Protein AF-A0A259R736-F1 (afdb_monomer)

Mean predicted aligned error: 14.04 Å

Structure (mmCIF, N/CA/C/O backbone):
data_AF-A0A259R736-F1
#
_entry.id   AF-A0A259R736-F1
#
loop_
_atom_site.group_PDB
_atom_site.id
_atom_site.type_symbol
_atom_site.label_atom_id
_atom_site.label_alt_id
_atom_site.label_comp_id
_atom_site.label_asym_id
_atom_site.label_entity_id
_atom_site.label_seq_id
_atom_site.pdbx_PDB_ins_code
_atom_site.Cartn_x
_atom_site.Cartn_y
_atom_site.Cartn_z
_atom_site.occupancy
_atom_site.B_iso_or_equiv
_atom_site.auth_seq_id
_atom_site.auth_comp_id
_atom_site.auth_asym_id
_atom_site.auth_atom_id
_atom_site.pdbx_PDB_model_num
ATOM 1 N N . MET A 1 1 ? -28.610 -27.548 6.314 1.00 41.72 1 MET A N 1
ATOM 2 C CA . MET A 1 1 ? -27.155 -27.787 6.319 1.00 41.72 1 MET A CA 1
ATOM 3 C C . MET A 1 1 ? -26.475 -26.451 6.052 1.00 41.72 1 MET A C 1
ATOM 5 O O . MET A 1 1 ? -26.660 -25.904 4.973 1.00 41.72 1 MET A O 1
ATOM 9 N N . ARG A 1 2 ? -25.853 -25.844 7.067 1.00 51.50 2 ARG A N 1
ATOM 10 C CA . ARG A 1 2 ? -25.022 -24.638 6.926 1.00 51.50 2 ARG A CA 1
ATOM 11 C C . ARG A 1 2 ? -23.777 -24.853 7.775 1.00 51.50 2 ARG A C 1
ATOM 13 O O . ARG A 1 2 ? -23.801 -24.640 8.983 1.00 51.50 2 ARG A O 1
ATOM 20 N N . ASP A 1 3 ? -22.723 -25.304 7.121 1.00 50.56 3 ASP A N 1
ATOM 21 C CA . ASP A 1 3 ? -21.362 -25.346 7.638 1.00 50.56 3 ASP A CA 1
ATOM 22 C C . ASP A 1 3 ? -20.776 -23.925 7.590 1.00 50.56 3 ASP A C 1
ATOM 24 O O . ASP A 1 3 ? -19.946 -23.609 6.749 1.00 50.56 3 ASP A O 1
ATOM 28 N N . ASP A 1 4 ? -21.271 -23.028 8.449 1.00 50.81 4 ASP A N 1
ATOM 29 C CA . ASP A 1 4 ? -20.725 -21.663 8.602 1.00 50.81 4 ASP A CA 1
ATOM 30 C C . ASP A 1 4 ? -20.504 -21.288 10.081 1.00 50.81 4 ASP A C 1
ATOM 32 O O . ASP A 1 4 ? -20.199 -20.151 10.433 1.00 50.81 4 ASP A O 1
ATOM 36 N N . ALA A 1 5 ? -20.621 -22.259 10.996 1.00 57.28 5 ALA A N 1
ATOM 37 C CA . ALA A 1 5 ? -20.332 -22.062 12.416 1.00 57.28 5 ALA A CA 1
ATOM 38 C C . ALA A 1 5 ? -18.812 -22.081 12.679 1.00 57.28 5 ALA A C 1
ATOM 40 O O . ALA A 1 5 ? -18.302 -22.858 13.481 1.00 57.28 5 ALA A O 1
ATOM 41 N N . GLY A 1 6 ? -18.068 -21.244 11.956 1.00 66.56 6 GLY A N 1
ATOM 42 C CA . GLY A 1 6 ? -16.673 -20.947 12.257 1.00 66.56 6 GLY A CA 1
ATOM 43 C C . GLY A 1 6 ? -16.556 -19.941 13.403 1.00 66.56 6 GLY A C 1
ATOM 44 O O . GLY A 1 6 ? -17.539 -19.380 13.880 1.00 66.56 6 GLY A O 1
ATOM 45 N N . ALA A 1 7 ? -15.330 -19.634 13.819 1.00 79.94 7 ALA A N 1
ATOM 46 C CA . ALA A 1 7 ? -15.080 -18.587 14.811 1.00 79.94 7 ALA A CA 1
ATOM 47 C C . ALA A 1 7 ? -15.373 -17.161 14.287 1.00 79.94 7 ALA A C 1
ATOM 49 O O . ALA A 1 7 ? -15.333 -16.203 15.055 1.00 79.94 7 ALA A O 1
ATOM 50 N N . ALA A 1 8 ? -15.665 -16.983 12.995 1.00 79.06 8 ALA A N 1
ATOM 51 C CA . ALA A 1 8 ? -15.818 -15.666 12.379 1.00 79.06 8 ALA A CA 1
ATOM 52 C C . ALA A 1 8 ? -16.984 -14.828 12.952 1.00 79.06 8 ALA A C 1
ATOM 54 O O . ALA A 1 8 ? -16.750 -13.659 13.271 1.00 79.06 8 ALA A O 1
ATOM 55 N N . PRO A 1 9 ? -18.202 -15.367 13.175 1.00 85.88 9 PRO A N 1
ATOM 56 C CA . PRO A 1 9 ? -19.300 -14.590 13.749 1.00 85.88 9 PRO A CA 1
ATOM 57 C C . PRO A 1 9 ? -19.031 -14.184 15.204 1.00 85.88 9 PRO A C 1
ATOM 59 O O . PRO A 1 9 ? -19.308 -13.047 15.589 1.00 85.88 9 PRO A O 1
ATOM 62 N N . VAL A 1 10 ? -18.436 -15.078 16.007 1.00 88.38 10 VAL A N 1
ATOM 63 C CA . VAL A 1 10 ? -18.068 -14.771 17.401 1.00 88.38 10 VAL A CA 1
ATOM 64 C C . VAL A 1 10 ? -16.920 -13.763 17.462 1.00 88.38 10 VAL A C 1
ATOM 66 O O . VAL A 1 10 ? -16.987 -12.800 18.223 1.00 88.38 10 VAL A O 1
ATOM 69 N N . TRP A 1 11 ? -15.915 -13.897 16.598 1.00 84.38 11 TRP A N 1
ATOM 70 C CA . TRP A 1 11 ? -14.825 -12.933 16.485 1.00 84.38 11 TRP A CA 1
ATOM 71 C C . TRP A 1 11 ? -15.335 -11.549 16.067 1.00 84.38 11 TRP A C 1
ATOM 73 O O . TRP A 1 11 ? -14.946 -10.543 16.660 1.00 84.38 11 TRP A O 1
ATOM 83 N N . ALA A 1 12 ? -16.262 -11.480 15.105 1.00 86.69 12 ALA A N 1
ATOM 84 C CA . ALA A 1 12 ? -16.856 -10.221 14.663 1.00 86.69 12 ALA A CA 1
ATOM 85 C C . ALA A 1 12 ? -17.648 -9.537 15.789 1.00 86.69 12 ALA A C 1
ATOM 87 O O . ALA A 1 12 ? -17.559 -8.318 15.956 1.00 86.69 12 ALA A O 1
ATOM 88 N N . ALA A 1 13 ? -18.390 -10.309 16.590 1.00 91.06 13 ALA A N 1
ATOM 89 C CA . ALA A 1 13 ? -19.105 -9.793 17.756 1.00 91.06 13 ALA A CA 1
ATOM 90 C C . ALA A 1 13 ? -18.142 -9.229 18.815 1.00 91.06 13 ALA A C 1
ATOM 92 O O . ALA A 1 13 ? -18.345 -8.109 19.292 1.00 91.06 13 ALA A O 1
ATOM 93 N N . VAL A 1 14 ? -17.062 -9.955 19.120 1.00 90.44 14 VAL A N 1
ATOM 94 C CA . VAL A 1 14 ? -16.013 -9.505 20.049 1.00 90.44 14 VAL A CA 1
ATOM 95 C C . VAL A 1 14 ? -15.360 -8.217 19.548 1.00 90.44 14 VAL A C 1
ATOM 97 O O . VAL A 1 14 ? -15.284 -7.236 20.287 1.00 90.44 14 VAL A O 1
ATOM 100 N N . MET A 1 15 ? -14.951 -8.169 18.279 1.00 89.12 15 MET A N 1
ATOM 101 C CA . MET A 1 15 ? -14.301 -6.988 17.706 1.00 89.12 15 MET A CA 1
ATOM 102 C C . MET A 1 15 ? -15.213 -5.763 17.686 1.00 89.12 15 MET A C 1
ATOM 104 O O . MET A 1 15 ? -14.743 -4.664 17.986 1.00 89.12 15 MET A O 1
ATOM 108 N N . ARG A 1 16 ? -16.510 -5.933 17.396 1.00 87.62 16 ARG A N 1
ATOM 109 C CA . ARG A 1 16 ? -17.501 -4.848 17.485 1.00 87.62 16 ARG A CA 1
ATOM 110 C C . ARG A 1 16 ? -17.644 -4.324 18.913 1.00 87.62 16 ARG A C 1
ATOM 112 O O . ARG A 1 16 ? -17.663 -3.112 19.103 1.00 87.62 16 ARG A O 1
ATOM 119 N N . ALA A 1 17 ? -17.717 -5.209 19.908 1.00 90.31 17 ALA A N 1
ATOM 120 C CA . ALA A 1 17 ? -17.842 -4.819 21.314 1.00 90.31 17 ALA A CA 1
ATOM 121 C C . ALA A 1 17 ? -16.600 -4.070 21.831 1.00 90.31 17 ALA A C 1
ATOM 123 O O . ALA A 1 17 ? -16.736 -3.094 22.569 1.00 90.31 17 ALA A O 1
ATOM 124 N N . LEU A 1 18 ? -15.401 -4.491 21.412 1.00 88.69 18 LEU A N 1
ATOM 125 C CA . LEU A 1 18 ? -14.143 -3.818 21.749 1.00 88.69 18 LEU A CA 1
ATOM 126 C C . LEU A 1 18 ? -14.053 -2.427 21.102 1.00 88.69 18 LEU A C 1
ATOM 128 O O . LEU A 1 18 ? -13.808 -1.437 21.792 1.00 88.69 18 LEU A O 1
ATOM 132 N N . HIS A 1 19 ? -14.326 -2.324 19.798 1.00 84.00 19 HIS A N 1
ATOM 133 C CA . HIS A 1 19 ? -14.251 -1.049 19.075 1.00 84.00 19 HIS A CA 1
ATOM 134 C C . HIS A 1 19 ? -15.357 -0.055 19.458 1.00 84.00 19 HIS A C 1
ATOM 136 O O . HIS A 1 19 ? -15.173 1.146 19.284 1.00 84.00 19 HIS A O 1
ATOM 142 N N . ALA A 1 20 ? -16.479 -0.515 20.026 1.00 87.06 20 ALA A N 1
ATOM 143 C CA . ALA A 1 20 ? -17.525 0.372 20.541 1.00 87.06 20 ALA A CA 1
ATOM 144 C C . ALA A 1 20 ? -17.043 1.247 21.713 1.00 87.06 20 ALA A C 1
ATOM 146 O O . ALA A 1 20 ? -17.544 2.352 21.901 1.00 87.06 20 ALA A O 1
ATOM 147 N N . LYS A 1 21 ? -16.081 0.755 22.505 1.00 80.69 21 LYS A N 1
ATOM 148 C CA . LYS A 1 21 ? -15.549 1.453 23.690 1.00 80.69 21 LYS A CA 1
ATOM 149 C C . LYS A 1 21 ? -14.171 2.064 23.460 1.00 80.69 21 LYS A C 1
ATOM 151 O O . LYS A 1 21 ? -13.725 2.889 24.253 1.00 80.69 21 LYS A O 1
ATOM 156 N N . THR A 1 22 ? -13.471 1.652 22.408 1.00 74.81 22 THR A N 1
ATOM 157 C CA . THR A 1 22 ? -12.115 2.114 22.119 1.00 74.81 22 THR A CA 1
ATOM 158 C C . THR A 1 22 ? -11.995 2.439 20.634 1.00 74.81 22 THR A C 1
ATOM 160 O O . THR A 1 22 ? -11.967 1.518 19.816 1.00 74.81 22 THR A O 1
ATOM 163 N N . PRO A 1 23 ? -11.914 3.729 20.254 1.00 71.94 23 PRO A N 1
ATOM 164 C CA . PRO A 1 23 ? -11.660 4.086 18.868 1.00 71.94 23 PRO A CA 1
ATOM 165 C C . PRO A 1 23 ? -10.313 3.504 18.433 1.00 71.94 23 PRO A C 1
ATOM 167 O O . PRO A 1 23 ? -9.312 3.620 19.148 1.00 71.94 23 PRO A O 1
ATOM 170 N N . SER A 1 24 ? -10.298 2.872 17.258 1.00 70.06 24 SER A N 1
ATOM 171 C CA . SER A 1 24 ? -9.069 2.360 16.657 1.00 70.06 24 SER A CA 1
ATOM 172 C C . SER A 1 24 ? -8.112 3.529 16.442 1.00 70.06 24 SER A C 1
ATOM 174 O O . SER A 1 24 ?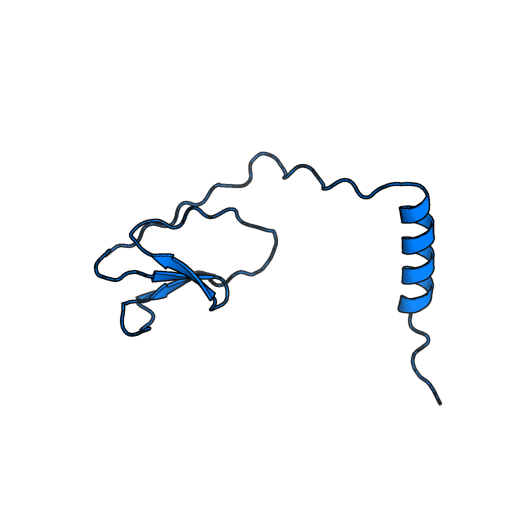 -8.423 4.472 15.715 1.00 70.06 24 SER A O 1
ATOM 176 N N . ARG A 1 25 ? -6.956 3.501 17.106 1.00 70.00 25 ARG A N 1
ATOM 177 C CA . ARG A 1 25 ? -5.857 4.410 16.785 1.00 70.00 25 ARG A CA 1
ATOM 178 C C . ARG A 1 25 ? -4.950 3.676 15.820 1.00 70.00 25 ARG A C 1
ATOM 180 O O . ARG A 1 25 ? -4.545 2.548 16.106 1.00 70.00 25 ARG A O 1
ATOM 187 N N . GLN A 1 26 ? -4.619 4.310 14.698 1.00 60.31 26 GLN A N 1
ATOM 188 C CA . GLN A 1 26 ? -3.535 3.799 13.873 1.00 60.31 26 GLN A CA 1
ATOM 189 C C . GLN A 1 26 ? -2.287 3.655 14.740 1.00 60.31 26 GLN A C 1
ATOM 191 O O . GLN A 1 26 ? -1.929 4.568 15.487 1.00 60.31 26 GLN A O 1
ATOM 196 N N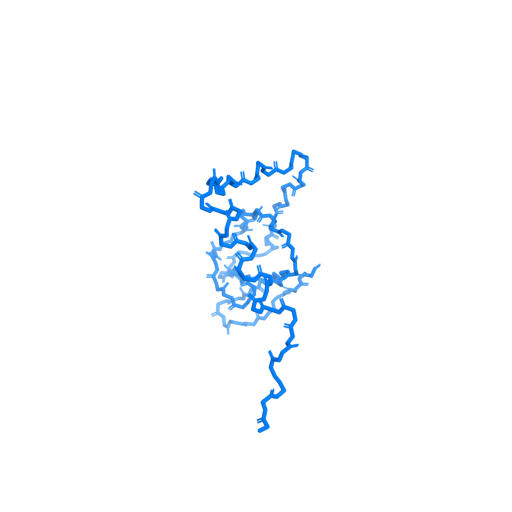 . GLN A 1 27 ? -1.642 2.495 14.647 1.00 60.22 27 GLN A N 1
ATOM 197 C CA . GLN A 1 27 ? -0.332 2.308 15.244 1.00 60.22 27 GLN A CA 1
ATOM 198 C C . GLN A 1 27 ? 0.620 3.308 14.590 1.00 60.22 27 GLN A C 1
ATOM 200 O O . GLN A 1 27 ? 0.668 3.408 13.361 1.00 60.22 27 GLN A O 1
ATOM 205 N N . THR A 1 28 ? 1.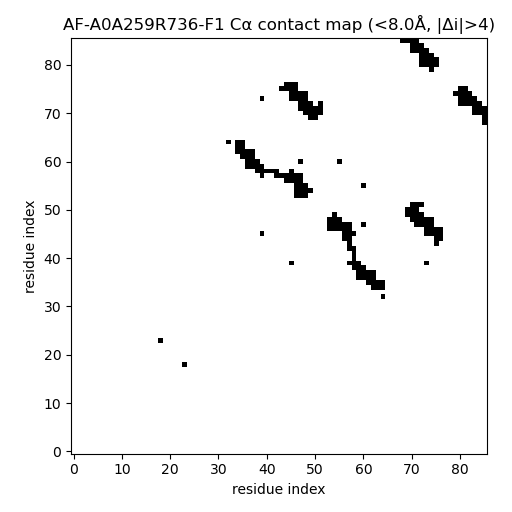364 4.060 15.402 1.00 65.38 28 THR A N 1
ATOM 206 C CA . THR A 1 28 ? 2.458 4.882 14.889 1.00 65.38 28 THR A CA 1
ATOM 207 C C . THR A 1 28 ? 3.411 3.955 14.139 1.00 65.38 28 THR A C 1
ATOM 209 O O . THR A 1 28 ? 3.798 2.930 14.710 1.00 65.38 28 THR A O 1
ATOM 212 N N . PRO A 1 29 ? 3.776 4.265 12.881 1.00 65.50 29 PRO A N 1
ATOM 213 C CA . PRO A 1 29 ? 4.712 3.445 12.132 1.00 65.50 29 PRO A CA 1
ATOM 214 C C . PRO A 1 29 ? 5.959 3.180 12.981 1.00 65.50 29 PRO A C 1
ATOM 216 O O . PRO A 1 29 ? 6.478 4.130 13.579 1.00 65.50 29 PRO A O 1
ATOM 219 N N . PRO A 1 30 ? 6.437 1.927 13.070 1.00 69.56 30 PRO A N 1
ATOM 220 C CA . PRO A 1 30 ? 7.637 1.631 13.833 1.00 69.56 30 PRO A CA 1
ATOM 221 C C . PRO A 1 30 ? 8.793 2.494 13.321 1.00 69.56 30 PRO A C 1
ATOM 223 O O . PRO A 1 30 ? 9.022 2.619 12.112 1.00 69.56 30 PRO A O 1
ATOM 226 N N . SER A 1 31 ? 9.503 3.135 14.248 1.00 68.12 31 SER A N 1
ATOM 227 C CA . SER A 1 31 ? 10.699 3.902 13.924 1.00 68.12 31 SER A CA 1
ATOM 228 C C . SER A 1 31 ? 11.793 2.952 13.428 1.00 68.12 31 SER A C 1
ATOM 230 O O . SER A 1 31 ? 11.933 1.831 13.909 1.00 68.12 31 SER A O 1
ATOM 232 N N . GLY A 1 32 ? 12.558 3.384 12.423 1.00 65.38 32 GLY A N 1
ATOM 233 C CA . GLY A 1 32 ? 13.646 2.580 11.857 1.00 65.38 32 GLY A CA 1
ATOM 234 C C . GLY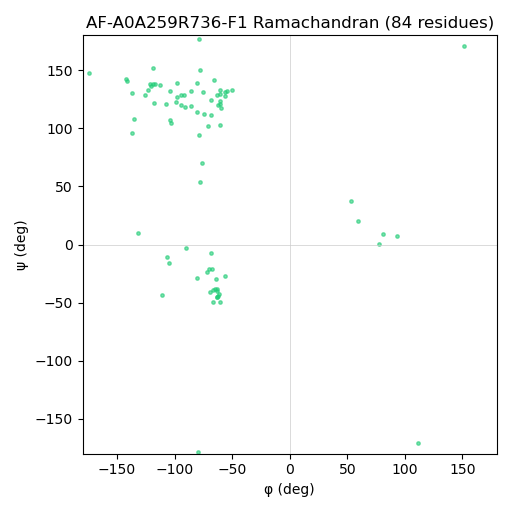 A 1 32 ? 13.272 1.715 10.652 1.00 65.38 32 GLY A C 1
ATOM 235 O O . GLY A 1 32 ? 14.121 0.961 10.179 1.00 65.38 32 GLY A O 1
ATOM 236 N N . LEU A 1 33 ? 12.057 1.839 10.097 1.00 69.12 33 LEU A N 1
ATOM 237 C CA . LEU A 1 33 ? 11.775 1.252 8.786 1.00 69.12 33 LEU A CA 1
ATOM 238 C C . LEU A 1 33 ? 12.714 1.869 7.733 1.00 69.12 33 LEU A C 1
ATOM 240 O O . LEU A 1 33 ? 12.725 3.096 7.571 1.00 69.12 33 LEU A O 1
ATOM 244 N N . PRO A 1 34 ? 13.496 1.056 7.000 1.00 66.75 34 PRO A N 1
ATOM 245 C CA . PRO A 1 34 ? 14.370 1.570 5.961 1.00 66.75 34 PRO A CA 1
ATOM 246 C C . PRO A 1 34 ? 13.527 2.241 4.876 1.00 66.75 34 PRO A C 1
ATOM 248 O O . PRO A 1 34 ? 12.676 1.619 4.239 1.00 66.75 34 PRO A O 1
ATOM 251 N N . ARG A 1 35 ? 13.771 3.535 4.647 1.00 65.75 35 ARG A N 1
ATOM 252 C CA . ARG A 1 35 ? 13.184 4.255 3.516 1.00 65.75 35 ARG A CA 1
ATOM 253 C C . ARG A 1 35 ? 13.976 3.896 2.264 1.00 65.75 35 ARG A C 1
ATOM 255 O O . ARG A 1 35 ? 15.012 4.492 1.980 1.00 65.75 35 ARG A O 1
ATOM 262 N N . VAL A 1 36 ? 13.504 2.896 1.529 1.00 68.25 36 VAL A N 1
ATOM 263 C CA . VAL A 1 36 ? 14.144 2.464 0.284 1.00 68.25 36 VAL A CA 1
ATOM 264 C C . VAL A 1 36 ? 13.727 3.402 -0.847 1.00 68.25 36 VAL A C 1
ATOM 266 O O . VAL A 1 36 ? 12.562 3.461 -1.232 1.00 68.25 36 VAL A O 1
ATOM 269 N N . GLY A 1 37 ? 14.690 4.150 -1.386 1.00 68.94 37 GLY A N 1
ATOM 270 C CA . GLY A 1 37 ? 14.513 4.902 -2.626 1.00 68.94 37 GLY A CA 1
ATOM 271 C C . GLY A 1 37 ? 14.932 4.048 -3.815 1.00 68.94 37 GLY A C 1
ATOM 272 O O . GLY A 1 37 ? 16.096 3.667 -3.907 1.00 68.94 37 GLY A O 1
ATOM 273 N N . LEU A 1 38 ? 14.007 3.764 -4.730 1.00 75.19 38 LEU A N 1
ATOM 274 C CA . LEU A 1 38 ? 14.323 3.055 -5.968 1.00 75.19 38 LEU A CA 1
ATOM 275 C C . LEU A 1 38 ? 14.647 4.068 -7.067 1.00 75.19 38 LEU A C 1
ATOM 277 O O . LEU A 1 38 ? 13.875 5.004 -7.299 1.00 75.19 38 LEU A O 1
ATOM 281 N N . THR A 1 39 ? 15.788 3.880 -7.727 1.00 74.94 39 THR A N 1
ATOM 282 C CA . THR A 1 39 ? 16.217 4.670 -8.883 1.00 74.94 39 THR A CA 1
ATOM 283 C C . THR A 1 39 ? 16.223 3.813 -10.143 1.00 74.94 39 THR A C 1
ATOM 285 O O . THR A 1 39 ? 16.638 2.653 -10.138 1.00 74.94 39 THR A O 1
ATOM 288 N N . ALA A 1 40 ? 15.724 4.383 -11.235 1.00 72.12 40 ALA A N 1
ATOM 289 C CA . ALA A 1 40 ? 15.755 3.768 -12.549 1.00 72.12 40 ALA A CA 1
ATOM 290 C C . ALA A 1 40 ? 17.136 3.975 -13.182 1.00 72.12 40 ALA A C 1
ATOM 292 O O . ALA A 1 40 ? 17.695 5.067 -13.103 1.00 72.12 40 ALA A O 1
ATOM 293 N N . ALA A 1 41 ? 17.669 2.942 -13.838 1.00 67.19 41 ALA A N 1
ATOM 294 C CA . ALA A 1 41 ? 18.929 3.042 -14.579 1.00 67.19 41 ALA A CA 1
ATOM 295 C C . ALA A 1 41 ? 18.790 3.858 -15.881 1.00 67.19 41 ALA A C 1
ATOM 297 O O . ALA A 1 41 ? 19.771 4.405 -16.369 1.00 67.19 41 ALA A O 1
ATOM 298 N N . SER A 1 42 ? 17.574 3.955 -16.430 1.00 65.06 42 SER A N 1
ATOM 299 C CA . SER A 1 42 ? 17.232 4.795 -17.580 1.00 65.06 42 SER A CA 1
ATOM 300 C C . SER A 1 42 ? 15.855 5.419 -17.368 1.00 65.06 42 SER A C 1
ATOM 302 O O . SER A 1 42 ? 14.958 4.77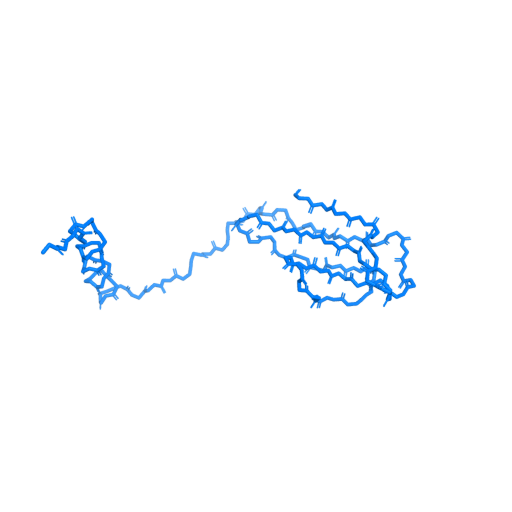9 -16.816 1.00 65.06 42 SER A O 1
ATOM 304 N N . THR A 1 43 ? 15.703 6.682 -17.763 1.00 64.06 43 THR A N 1
ATOM 305 C CA . THR A 1 43 ? 14.518 7.511 -17.497 1.00 64.06 43 THR A CA 1
ATOM 306 C C . THR A 1 43 ? 13.645 7.739 -18.722 1.00 64.06 43 THR A C 1
ATOM 308 O O . THR A 1 43 ? 12.532 8.239 -18.556 1.00 64.06 43 THR A O 1
ATOM 311 N N . ALA A 1 44 ? 14.119 7.376 -19.920 1.00 67.12 44 ALA A N 1
ATOM 312 C CA . ALA A 1 44 ? 13.360 7.501 -21.158 1.00 67.12 44 ALA A CA 1
ATOM 313 C C . ALA A 1 44 ? 12.085 6.648 -21.047 1.00 67.12 44 ALA A C 1
ATOM 315 O O . ALA A 1 44 ? 12.135 5.421 -21.058 1.00 67.12 44 ALA A O 1
ATOM 316 N N . ASP A 1 45 ? 10.961 7.325 -20.814 1.00 70.75 45 ASP A N 1
ATOM 317 C CA . ASP A 1 45 ? 9.619 6.765 -20.625 1.00 70.75 45 ASP A CA 1
ATOM 318 C C . ASP A 1 45 ? 9.419 5.776 -19.465 1.00 70.75 45 ASP A C 1
ATOM 320 O O . ASP A 1 45 ? 8.436 5.033 -19.433 1.00 70.75 45 ASP A O 1
ATOM 324 N N . ALA A 1 46 ? 10.305 5.798 -18.472 1.00 76.31 46 ALA A N 1
ATOM 325 C CA . ALA A 1 46 ? 10.229 4.904 -17.325 1.00 76.31 46 ALA A CA 1
ATOM 326 C C . ALA A 1 46 ? 8.951 5.131 -16.489 1.00 76.31 46 ALA A C 1
ATOM 328 O O . ALA A 1 46 ? 8.655 6.251 -16.051 1.00 76.31 46 ALA A O 1
ATOM 329 N N . ARG A 1 47 ? 8.206 4.053 -16.218 1.00 84.00 47 ARG A N 1
ATOM 330 C CA . ARG A 1 47 ? 7.026 4.054 -15.340 1.00 84.00 47 ARG A CA 1
ATOM 331 C C . ARG A 1 47 ? 7.169 2.995 -14.257 1.00 84.00 47 ARG A C 1
ATOM 333 O O . ARG A 1 47 ? 7.416 1.827 -14.541 1.00 84.00 47 ARG A O 1
ATOM 340 N N . TRP A 1 48 ? 6.972 3.405 -13.014 1.00 84.44 48 TRP A N 1
ATOM 341 C CA . TRP A 1 48 ? 6.939 2.508 -11.868 1.00 84.44 48 TRP A CA 1
ATOM 342 C C . TRP A 1 48 ? 5.540 1.941 -11.685 1.00 84.44 48 TRP A C 1
ATOM 344 O O . TRP A 1 48 ? 4.559 2.691 -11.659 1.00 84.44 48 TRP A O 1
ATOM 354 N N . GLN A 1 49 ? 5.463 0.628 -11.509 1.00 85.44 49 GLN A N 1
ATOM 355 C CA . GLN A 1 49 ? 4.255 -0.075 -11.110 1.00 85.44 49 GLN A CA 1
ATOM 356 C C . GLN A 1 49 ? 4.453 -0.744 -9.752 1.00 85.44 49 GLN A C 1
ATOM 358 O O . GLN A 1 49 ? 5.499 -1.342 -9.499 1.00 85.44 49 GLN A O 1
ATOM 363 N N . VAL A 1 50 ? 3.429 -0.659 -8.907 1.00 83.56 50 VAL A N 1
ATOM 364 C CA . VAL A 1 50 ? 3.326 -1.386 -7.637 1.00 83.56 50 VAL A CA 1
ATOM 365 C C . VAL A 1 50 ? 2.104 -2.285 -7.740 1.00 83.56 50 VAL A C 1
ATOM 367 O O . VAL A 1 50 ? 1.011 -1.801 -8.027 1.00 83.56 50 VAL A O 1
ATOM 370 N N . ASP A 1 51 ? 2.298 -3.592 -7.580 1.00 84.12 51 ASP A N 1
ATOM 371 C CA . ASP A 1 51 ? 1.236 -4.600 -7.700 1.00 84.12 51 ASP A CA 1
ATOM 372 C C . ASP A 1 51 ? 0.472 -4.494 -9.041 1.00 84.12 51 ASP A C 1
ATOM 374 O O . ASP A 1 51 ? -0.748 -4.627 -9.112 1.00 84.12 51 ASP A O 1
ATOM 378 N N . GLY A 1 52 ? 1.207 -4.182 -10.118 1.00 80.94 52 GLY A N 1
ATOM 379 C CA . GLY A 1 52 ? 0.673 -3.992 -11.474 1.00 80.94 52 GLY A CA 1
ATOM 380 C C . GLY A 1 52 ? -0.029 -2.649 -11.719 1.00 80.94 52 GLY A C 1
ATOM 381 O O . GLY A 1 52 ? -0.500 -2.393 -12.826 1.00 80.94 52 GLY A O 1
ATOM 382 N N . ARG A 1 53 ? -0.104 -1.765 -10.715 1.00 82.94 53 ARG A N 1
ATOM 383 C CA . ARG A 1 53 ? -0.717 -0.435 -10.845 1.00 82.94 53 ARG A CA 1
ATOM 384 C C . ARG A 1 53 ? 0.351 0.633 -11.082 1.00 82.94 53 ARG A C 1
ATOM 386 O O . ARG A 1 53 ? 1.282 0.718 -10.283 1.00 82.94 53 ARG A O 1
ATOM 393 N N . PRO A 1 54 ? 0.245 1.472 -12.129 1.00 82.06 54 PRO A N 1
ATOM 394 C CA . PRO A 1 54 ? 1.196 2.555 -12.366 1.00 82.06 54 PRO A CA 1
ATOM 395 C C . PRO A 1 54 ? 1.062 3.632 -11.285 1.00 82.06 54 PRO A C 1
ATOM 397 O O . PRO A 1 54 ? -0.022 4.171 -11.082 1.00 82.06 54 PRO A O 1
ATOM 400 N N . VAL A 1 55 ? 2.164 3.951 -10.604 1.00 83.25 55 VAL A N 1
ATOM 401 C CA . VAL A 1 55 ? 2.166 4.903 -9.476 1.00 83.25 55 VAL A CA 1
ATOM 402 C C . VAL A 1 55 ? 2.896 6.196 -9.829 1.00 83.25 55 VAL A C 1
ATOM 404 O O . VAL A 1 55 ? 2.408 7.279 -9.526 1.00 83.25 55 VAL A O 1
ATOM 407 N N . VAL A 1 56 ? 4.060 6.104 -10.484 1.00 82.88 56 VAL A N 1
ATOM 408 C CA . VAL A 1 56 ? 4.923 7.262 -10.784 1.00 82.88 56 VAL A CA 1
ATOM 409 C C . VAL A 1 56 ? 5.564 7.112 -12.162 1.00 82.88 56 VAL A C 1
ATOM 411 O O . VAL A 1 56 ? 5.981 6.020 -12.549 1.00 82.88 56 VAL A O 1
ATOM 414 N N . ARG A 1 57 ? 5.689 8.223 -12.897 1.00 80.88 57 ARG A N 1
ATOM 415 C CA . ARG A 1 57 ? 6.557 8.328 -14.080 1.00 80.88 57 ARG A CA 1
ATOM 416 C C . ARG A 1 57 ? 7.885 8.982 -13.693 1.00 80.88 57 ARG A C 1
ATOM 418 O O . ARG A 1 57 ? 7.882 9.956 -12.946 1.00 80.88 57 ARG A O 1
ATOM 425 N N . GLY A 1 58 ? 8.995 8.477 -14.227 1.00 79.50 58 GLY A N 1
ATOM 426 C CA . GLY A 1 58 ? 10.322 9.073 -14.067 1.00 79.50 58 GLY A CA 1
ATOM 427 C C . GLY A 1 58 ? 11.306 8.272 -13.212 1.00 79.50 58 GLY A C 1
ATOM 428 O O . GLY A 1 58 ? 11.086 7.119 -12.842 1.00 79.50 58 GLY A O 1
ATOM 429 N N . ALA A 1 59 ? 12.442 8.909 -12.922 1.00 78.19 59 ALA A N 1
ATOM 430 C CA . ALA A 1 59 ? 13.654 8.250 -12.436 1.00 78.19 59 ALA A CA 1
ATOM 431 C C . ALA A 1 59 ? 13.557 7.652 -11.029 1.00 78.19 59 ALA A C 1
ATOM 433 O O . ALA A 1 59 ? 14.378 6.809 -10.672 1.00 78.19 59 ALA A O 1
ATOM 434 N N . ARG A 1 60 ? 12.614 8.118 -10.205 1.00 77.25 60 ARG A N 1
ATOM 435 C CA . ARG A 1 60 ? 12.603 7.831 -8.770 1.00 77.25 60 ARG A CA 1
ATOM 436 C C . ARG A 1 60 ? 11.202 7.503 -8.282 1.00 77.25 60 ARG A C 1
ATOM 438 O O . ARG A 1 60 ? 10.274 8.272 -8.513 1.00 77.25 60 ARG A O 1
ATOM 445 N N . LEU A 1 61 ? 11.087 6.400 -7.550 1.00 80.19 61 LEU A N 1
ATOM 446 C CA . LEU A 1 61 ? 9.887 6.045 -6.801 1.00 80.19 61 LEU A CA 1
ATOM 447 C C . LEU A 1 6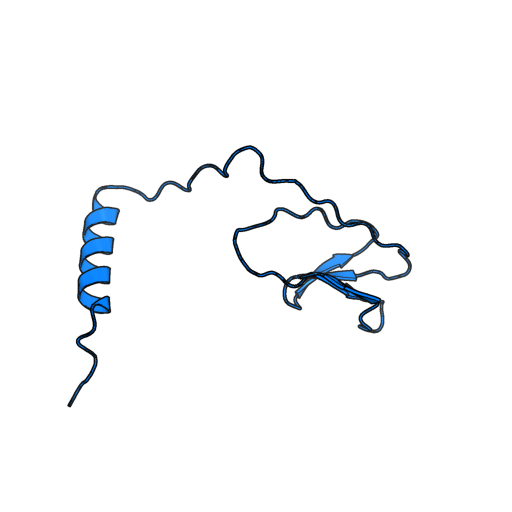1 ? 10.142 6.325 -5.311 1.00 80.19 61 LEU A C 1
ATOM 449 O O . LEU A 1 61 ? 10.914 5.593 -4.683 1.00 80.19 61 LEU A O 1
ATOM 453 N N . PRO A 1 62 ? 9.547 7.382 -4.728 1.00 69.75 62 PRO A N 1
ATOM 454 C CA . PRO A 1 62 ? 9.538 7.552 -3.282 1.00 69.75 62 PRO A CA 1
ATOM 455 C C . PRO A 1 62 ? 8.600 6.498 -2.681 1.00 69.75 62 PRO A C 1
ATOM 457 O O . PRO A 1 62 ? 7.381 6.628 -2.756 1.00 69.75 62 PRO A O 1
ATOM 460 N N . TRP A 1 63 ? 9.165 5.425 -2.128 1.00 69.94 63 TRP A N 1
ATOM 461 C CA . TRP A 1 63 ? 8.387 4.320 -1.573 1.00 69.94 63 TRP A CA 1
ATOM 462 C C . TRP A 1 63 ? 8.354 4.359 -0.041 1.00 69.94 63 TRP A C 1
ATOM 464 O O . TRP A 1 63 ? 9.385 4.485 0.621 1.00 69.94 63 TRP A O 1
ATOM 474 N N . PHE A 1 64 ? 7.148 4.215 0.513 1.00 76.00 64 PHE A N 1
ATOM 475 C CA . PHE A 1 64 ? 6.904 3.914 1.921 1.00 76.00 64 PHE A CA 1
ATOM 476 C C . PHE A 1 64 ? 6.520 2.430 2.039 1.00 76.00 64 PHE A C 1
ATOM 478 O O . PHE A 1 64 ? 5.399 2.081 1.658 1.00 76.00 64 PH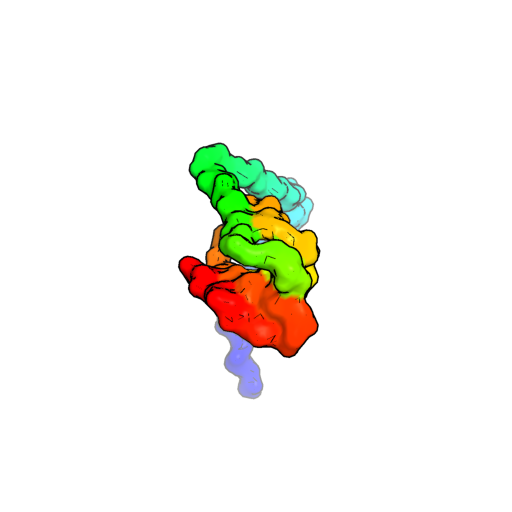E A O 1
ATOM 485 N N . PRO A 1 65 ? 7.416 1.542 2.508 1.00 65.12 65 PRO A N 1
ATOM 486 C CA . PRO A 1 65 ? 7.125 0.116 2.581 1.00 65.12 65 PRO A CA 1
ATOM 487 C C . PRO A 1 65 ? 6.052 -0.145 3.639 1.00 65.12 65 PRO A C 1
ATOM 489 O O . PRO A 1 65 ? 6.281 0.037 4.834 1.00 65.12 65 PRO A O 1
ATOM 492 N N . GLN A 1 66 ? 4.868 -0.553 3.189 1.00 69.31 66 GLN A N 1
ATOM 493 C CA . GLN A 1 66 ? 3.861 -1.135 4.067 1.00 69.31 66 GLN A CA 1
ATOM 494 C C . GLN A 1 66 ? 4.236 -2.598 4.358 1.00 69.31 66 GLN A C 1
ATOM 496 O O . GLN A 1 66 ? 4.857 -3.245 3.508 1.00 69.31 66 GLN A O 1
ATOM 501 N N . PRO A 1 67 ? 3.875 -3.143 5.533 1.00 63.00 67 PRO A N 1
ATOM 502 C CA . PRO A 1 67 ? 4.037 -4.564 5.809 1.00 63.00 67 PRO A CA 1
ATOM 503 C C . PRO A 1 67 ? 3.210 -5.384 4.813 1.00 63.00 67 PRO A C 1
ATOM 505 O O . PRO A 1 67 ? 1.993 -5.235 4.737 1.00 63.00 67 PRO A O 1
ATOM 508 N N . GLY A 1 68 ? 3.865 -6.255 4.051 1.00 75.19 68 GLY A N 1
ATOM 509 C CA . GLY A 1 68 ? 3.204 -7.063 3.033 1.00 75.19 68 GLY A CA 1
ATOM 510 C C . GLY A 1 68 ? 4.134 -7.415 1.881 1.00 75.19 68 GLY A C 1
ATOM 511 O O . GLY A 1 68 ? 5.257 -6.921 1.783 1.00 75.19 68 GLY A O 1
ATOM 512 N N . ARG A 1 69 ? 3.669 -8.300 0.998 1.00 74.81 69 ARG A N 1
ATOM 513 C CA . ARG A 1 69 ? 4.339 -8.572 -0.276 1.00 74.81 69 ARG A CA 1
ATOM 514 C C . ARG A 1 69 ? 3.857 -7.560 -1.302 1.00 74.81 69 ARG A C 1
ATOM 516 O O . ARG A 1 69 ? 2.677 -7.573 -1.633 1.00 74.81 69 ARG A O 1
ATOM 523 N N . HIS A 1 70 ? 4.784 -6.773 -1.832 1.00 79.19 70 HIS A N 1
ATOM 524 C CA . HIS A 1 70 ? 4.523 -5.852 -2.930 1.00 79.19 70 HIS A CA 1
ATOM 525 C C . HIS A 1 70 ? 5.466 -6.156 -4.089 1.00 79.19 70 HIS A C 1
ATOM 527 O O . HIS A 1 70 ? 6.667 -6.337 -3.884 1.00 79.19 70 HIS A O 1
ATOM 533 N N . GLN A 1 71 ? 4.934 -6.227 -5.306 1.00 81.50 71 GLN A N 1
ATOM 534 C CA . GLN A 1 71 ? 5.743 -6.382 -6.511 1.00 81.50 71 GLN A CA 1
ATOM 535 C C . GLN A 1 71 ? 6.026 -5.007 -7.107 1.00 81.50 71 GLN A C 1
ATOM 537 O O . GLN A 1 71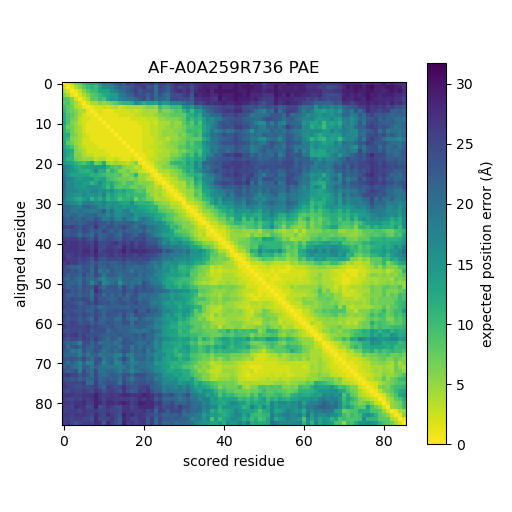 ? 5.096 -4.303 -7.501 1.00 81.50 71 GLN A O 1
ATOM 542 N N . ILE A 1 72 ? 7.306 -4.644 -7.217 1.00 84.75 72 ILE A N 1
ATOM 543 C CA . ILE A 1 72 ? 7.712 -3.379 -7.834 1.00 84.75 72 ILE A CA 1
ATOM 544 C C . ILE A 1 72 ? 8.345 -3.659 -9.1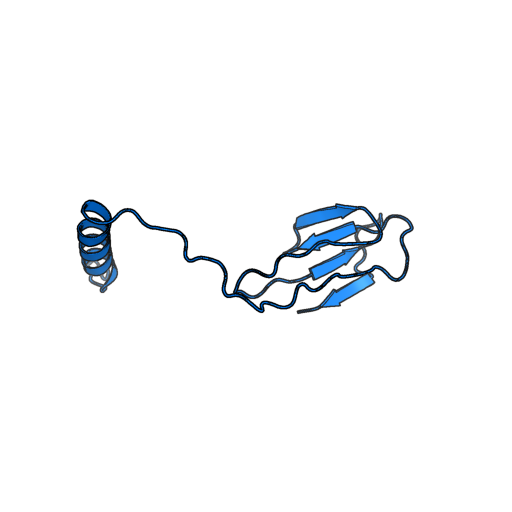90 1.00 84.75 72 ILE A C 1
ATOM 546 O O . ILE A 1 72 ? 9.356 -4.363 -9.284 1.00 84.75 72 ILE A O 1
ATOM 550 N N . ALA A 1 73 ? 7.756 -3.079 -10.233 1.00 84.56 73 ALA A N 1
ATOM 551 C CA . ALA A 1 73 ? 8.223 -3.197 -11.606 1.00 84.56 73 ALA A CA 1
ATOM 552 C C . ALA A 1 73 ? 8.539 -1.821 -12.197 1.00 84.56 73 ALA A C 1
ATOM 554 O O . ALA A 1 73 ? 7.788 -0.861 -12.024 1.00 84.56 73 ALA A O 1
ATOM 555 N N . LEU A 1 74 ? 9.649 -1.748 -12.926 1.00 82.25 74 LEU A N 1
ATOM 556 C CA . LEU A 1 74 ? 9.943 -0.640 -13.826 1.00 82.25 74 LEU A CA 1
ATOM 557 C C . LEU A 1 74 ? 9.572 -1.079 -15.242 1.00 82.25 74 LEU A C 1
ATOM 559 O O . LEU A 1 74 ? 10.087 -2.095 -15.713 1.00 82.25 74 LEU A O 1
ATOM 563 N N . VAL A 1 75 ? 8.694 -0.337 -15.910 1.00 83.19 75 VAL A N 1
ATOM 564 C CA . VAL A 1 75 ? 8.298 -0.601 -17.300 1.00 83.19 75 VAL A CA 1
ATOM 565 C C . VAL A 1 75 ? 8.660 0.571 -18.205 1.00 83.19 75 VAL A C 1
ATOM 567 O O . VAL A 1 75 ? 8.717 1.715 -17.747 1.00 83.19 75 VAL A O 1
ATOM 570 N N . ASP A 1 76 ? 8.901 0.285 -19.482 1.00 76.81 76 ASP A N 1
ATOM 571 C CA . ASP A 1 76 ? 9.058 1.307 -20.521 1.00 76.81 76 ASP A CA 1
ATOM 572 C C . ASP A 1 76 ? 7.697 1.860 -21.011 1.00 76.81 76 ASP A C 1
ATOM 574 O O . ASP A 1 76 ? 6.622 1.453 -20.549 1.00 76.81 76 ASP A O 1
ATOM 578 N N . ALA A 1 77 ? 7.722 2.784 -21.980 1.00 70.25 77 ALA A N 1
ATOM 579 C CA . ALA A 1 77 ? 6.515 3.334 -22.614 1.00 70.25 77 ALA A CA 1
ATOM 580 C C . ALA A 1 77 ? 5.597 2.270 -23.244 1.00 70.25 77 ALA A C 1
ATOM 582 O O . ALA A 1 77 ? 4.392 2.507 -23.357 1.00 70.25 77 ALA A O 1
ATOM 583 N N . ARG A 1 78 ? 6.155 1.127 -23.660 1.00 70.00 78 ARG A N 1
ATOM 584 C CA . ARG A 1 78 ? 5.458 0.029 -24.344 1.00 70.00 78 ARG A CA 1
ATOM 585 C C . ARG A 1 78 ? 4.892 -1.002 -23.363 1.00 70.00 78 ARG A C 1
ATOM 587 O O . ARG A 1 78 ? 4.211 -1.928 -23.788 1.00 70.00 78 ARG A O 1
ATOM 594 N N . GLY A 1 79 ? 5.139 -0.829 -22.063 1.00 63.28 79 GLY A N 1
ATOM 595 C CA . GLY A 1 79 ? 4.708 -1.750 -21.014 1.00 63.28 79 GLY A CA 1
ATOM 596 C C . GLY A 1 79 ? 5.620 -2.968 -20.849 1.00 63.28 79 GLY A C 1
ATOM 597 O O . GLY A 1 79 ? 5.268 -3.873 -20.093 1.00 63.28 79 GLY A O 1
ATOM 598 N N . ALA A 1 80 ? 6.783 -3.005 -21.508 1.00 65.44 80 ALA A N 1
ATOM 599 C CA . ALA A 1 80 ? 7.742 -4.090 -21.349 1.00 65.44 80 ALA A CA 1
ATOM 600 C C . ALA A 1 80 ? 8.491 -3.947 -20.012 1.00 65.44 80 ALA A C 1
ATOM 602 O O . ALA A 1 80 ? 8.970 -2.868 -19.651 1.00 65.44 80 ALA A O 1
ATOM 603 N N . GLY A 1 81 ? 8.561 -5.041 -19.246 1.00 64.00 81 GLY A N 1
ATOM 604 C CA . GLY A 1 81 ? 9.176 -5.071 -17.919 1.00 64.00 81 GLY A CA 1
ATOM 605 C C . GLY A 1 81 ? 10.699 -5.031 -17.990 1.00 64.00 81 GLY A C 1
ATOM 606 O O . GLY A 1 81 ? 11.326 -6.001 -18.401 1.00 64.00 81 GLY A O 1
ATOM 607 N N . LEU A 1 82 ? 11.295 -3.929 -17.537 1.00 61.94 82 LEU A N 1
ATOM 608 C CA . LEU A 1 82 ? 12.747 -3.736 -17.522 1.00 61.94 82 LEU A CA 1
ATOM 609 C C . LEU A 1 82 ? 13.409 -4.435 -16.324 1.00 61.94 82 LEU A C 1
ATOM 611 O O . LEU A 1 82 ? 14.567 -4.836 -16.419 1.00 61.94 82 LEU A O 1
ATOM 615 N N . ARG A 1 83 ? 12.695 -4.593 -15.192 1.00 65.12 83 ARG A N 1
ATOM 616 C CA . ARG A 1 83 ? 13.136 -5.367 -14.010 1.00 65.12 83 ARG A CA 1
ATOM 617 C C . ARG A 1 83 ? 12.030 -5.471 -12.951 1.00 65.12 83 ARG A C 1
ATOM 619 O O . ARG A 1 83 ? 11.295 -4.505 -12.755 1.00 65.12 83 ARG A O 1
ATOM 626 N N . THR A 1 84 ? 11.972 -6.583 -12.208 1.00 63.25 84 THR A N 1
ATOM 627 C CA . THR A 1 84 ? 11.096 -6.755 -11.028 1.00 63.25 84 THR A CA 1
ATOM 628 C C . THR A 1 84 ? 11.924 -7.002 -9.761 1.00 63.25 84 THR A C 1
ATOM 630 O O . THR A 1 84 ? 12.903 -7.752 -9.801 1.00 63.25 84 THR A O 1
ATOM 633 N N . ARG A 1 85 ? 11.555 -6.381 -8.633 1.00 62.78 85 ARG A N 1
ATOM 634 C CA . ARG A 1 85 ? 12.046 -6.748 -7.290 1.00 62.78 85 ARG A CA 1
ATOM 635 C C . ARG A 1 85 ? 10.861 -7.129 -6.402 1.00 62.78 85 ARG A C 1
ATOM 637 O O . ARG A 1 85 ? 9.818 -6.480 -6.451 1.00 62.78 85 ARG A O 1
ATOM 644 N N . ARG A 1 86 ? 11.049 -8.213 -5.649 1.00 57.19 86 ARG A N 1
ATOM 645 C CA . ARG A 1 86 ? 10.127 -8.752 -4.647 1.00 57.19 86 ARG A CA 1
ATOM 646 C C . ARG A 1 86 ? 10.684 -8.489 -3.258 1.00 57.19 86 ARG A C 1
ATOM 648 O O . ARG A 1 86 ? 11.932 -8.508 -3.154 1.00 57.19 86 ARG A O 1
#

Secondary structure (DSSP, 8-state):
-----SSHHHHHHHHHHHHHHSPPPPPPPPTT----EEE-S--TT-EEEETTEEEEESSEEE----SS---EEEE-TT--EEEEE-

Sequence (86 aa):
MRDDAGAAPVWAAVMRALHAKTPSRQQTPPSGLPRVGLTAASTADARWQVDGRPVVRGARLPWFPQPGRHQIALVDARGAGLRTRR

Foldseek 3Di:
DDPPPDCVVVVVVVVVVVCVVPPDDPDDPDPPDDFDKQFDPDQQQKFKDKQNHTDDHGGIDRDDDDPDDIKIFIAHPVRDTPDIDD

pLDDT: mean 73.64, std 10.47, range [41.72, 91.06]

Solvent-accessible surface area (backbone atoms only — not comparable to full-atom values): 5566 Å² total; per-residue (Å²): 141,76,97,71,88,56,68,60,68,60,49,50,52,51,52,50,59,51,48,73,78,41,78,87,70,81,76,75,79,71,84,83,69,79,76,57,72,48,70,52,97,60,50,82,55,19,31,34,21,51,73,84,40,81,77,45,75,43,45,60,48,92,46,81,85,66,96,74,93,61,45,40,33,40,20,40,80,86,66,52,77,77,49,77,52,119

Radius of gyration: 20.44 Å; Cα contacts (8 Å, |Δi|>4): 104; chains: 1; bounding box: 46×37×48 Å